Protein AF-A0AAD6WZ21-F1 (afdb_monomer_lite)

InterPro domains:
  IPR032675 Leucine-rich repeat domain superfamily [G3DSA:3.80.10.10] (11-129)

pLDDT: mean 79.7, std 16.79, range [29.59, 96.0]

Foldseek 3Di:
DADADFDADPVRHGFDDPDFQDLVNLLVVCVVCQQHQYYHGEHDLLCLVNLVRQLSNQNHAEYEYEYEDEDADDPPDDVCNVVPPVSSQVSCQNRVVSRVNYFKYKYKYFYAHDPPPDDPPPCPDDDDDDDRPDGGQKIKMWMWTWDDDPVDTHIDGDDIDIDHND

Organism: NCBI:txid1745969

Radius of gyration: 16.87 Å; chains: 1; bounding box: 38×32×52 Å

Structure (mmCIF, N/CA/C/O backbone):
data_AF-A0AAD6WZ21-F1
#
_entry.id   AF-A0AAD6WZ21-F1
#
loop_
_atom_site.group_PDB
_atom_site.id
_atom_site.type_symbol
_atom_site.label_atom_id
_atom_site.label_alt_id
_atom_site.label_comp_id
_atom_site.label_asym_id
_atom_site.label_entity_id
_atom_site.label_seq_id
_atom_site.pdbx_PDB_ins_code
_atom_site.Cartn_x
_atom_site.Cartn_y
_atom_site.Cartn_z
_atom_site.occupancy
_atom_site.B_iso_or_equiv
_atom_site.auth_seq_id
_atom_site.auth_comp_id
_atom_site.auth_asym_id
_atom_site.auth_atom_id
_atom_site.pdbx_PDB_model_num
ATOM 1 N N . THR A 1 1 ? -6.355 -13.405 8.530 1.00 82.19 1 THR A N 1
ATOM 2 C CA . THR A 1 1 ? -5.946 -14.097 7.284 1.00 82.19 1 THR A CA 1
ATOM 3 C C . THR A 1 1 ? -4.958 -13.247 6.512 1.00 82.19 1 THR A C 1
ATOM 5 O O . THR A 1 1 ? -5.092 -12.027 6.549 1.00 82.19 1 THR A O 1
ATOM 8 N N . LYS A 1 2 ? -3.960 -13.857 5.862 1.00 88.19 2 LYS A N 1
ATOM 9 C CA . LYS A 1 2 ? -3.006 -13.152 4.991 1.00 88.19 2 LYS A CA 1
ATOM 10 C C . LYS A 1 2 ? -3.350 -13.446 3.535 1.00 88.19 2 LYS A C 1
ATOM 12 O O . LYS A 1 2 ? -3.580 -14.607 3.211 1.00 88.19 2 LYS A O 1
ATOM 17 N N . LEU A 1 3 ? -3.394 -12.418 2.697 1.00 86.56 3 LEU A N 1
ATOM 18 C CA . LEU A 1 3 ? -3.578 -12.571 1.259 1.00 86.56 3 LEU A CA 1
ATOM 19 C C . LEU A 1 3 ? -2.525 -11.758 0.520 1.00 86.56 3 LEU A C 1
ATOM 21 O O . LEU A 1 3 ? -2.278 -10.597 0.847 1.00 86.56 3 LEU A O 1
ATOM 25 N N . THR A 1 4 ? -1.955 -12.386 -0.497 1.00 81.94 4 THR A N 1
ATOM 26 C CA . THR A 1 4 ? -0.951 -11.792 -1.365 1.00 81.94 4 THR A CA 1
ATOM 27 C C . THR A 1 4 ? -1.387 -12.014 -2.799 1.00 81.94 4 THR A C 1
ATOM 29 O O . THR A 1 4 ? -1.604 -13.148 -3.217 1.00 81.94 4 THR A O 1
ATOM 32 N N . VAL A 1 5 ? -1.559 -10.917 -3.526 1.00 77.06 5 VAL A N 1
ATOM 33 C CA . VAL A 1 5 ? -1.920 -10.896 -4.939 1.00 77.06 5 VAL A CA 1
ATOM 34 C C . VAL A 1 5 ? -0.783 -10.212 -5.677 1.00 77.06 5 VAL A C 1
ATOM 36 O O . VAL A 1 5 ? -0.627 -8.995 -5.605 1.00 77.06 5 VAL A O 1
ATOM 39 N N . ARG A 1 6 ? 0.025 -11.019 -6.361 1.00 71.12 6 ARG A N 1
ATOM 40 C CA . ARG A 1 6 ? 1.165 -10.587 -7.172 1.00 71.12 6 ARG A CA 1
ATOM 41 C C . ARG A 1 6 ? 1.076 -11.281 -8.528 1.00 71.12 6 ARG A C 1
ATOM 43 O O . ARG A 1 6 ? 0.627 -12.427 -8.577 1.00 71.12 6 ARG A O 1
ATOM 50 N N . ALA A 1 7 ? 1.510 -10.621 -9.601 1.00 64.50 7 ALA A N 1
ATOM 51 C CA . ALA A 1 7 ? 1.926 -11.382 -10.773 1.00 64.50 7 ALA A CA 1
ATOM 52 C C . ALA A 1 7 ? 3.258 -12.037 -10.456 1.00 64.50 7 ALA A C 1
ATOM 54 O O . ALA A 1 7 ? 4.161 -11.388 -9.923 1.00 64.50 7 ALA A O 1
ATOM 55 N N . VAL A 1 8 ? 3.365 -13.306 -10.809 1.00 63.88 8 VAL A N 1
ATOM 56 C CA . VAL A 1 8 ? 4.632 -14.016 -10.820 1.00 63.88 8 VAL A CA 1
ATOM 57 C C . VAL A 1 8 ? 4.828 -14.636 -12.193 1.00 63.88 8 VAL A C 1
ATOM 59 O O . VAL A 1 8 ? 3.844 -15.016 -12.834 1.00 63.88 8 VAL A O 1
ATOM 62 N N . ASP A 1 9 ? 6.073 -14.701 -12.652 1.00 65.88 9 ASP A N 1
ATOM 63 C CA . ASP A 1 9 ? 6.424 -15.491 -13.829 1.00 65.88 9 ASP A CA 1
ATOM 64 C C . ASP A 1 9 ? 6.316 -16.999 -13.530 1.00 65.88 9 ASP A C 1
ATOM 66 O O . ASP A 1 9 ? 5.965 -17.441 -12.429 1.00 65.88 9 ASP A O 1
ATOM 70 N N . ALA A 1 10 ? 6.672 -17.815 -14.521 1.00 59.09 10 ALA A N 1
ATOM 71 C CA . ALA A 1 10 ? 6.747 -19.265 -14.377 1.00 59.09 10 ALA A CA 1
ATOM 72 C C . ALA A 1 10 ? 7.778 -19.736 -13.327 1.00 59.09 10 ALA A C 1
ATOM 74 O O . ALA A 1 10 ? 7.718 -20.888 -12.898 1.00 59.09 10 ALA A O 1
ATOM 75 N N . THR A 1 11 ? 8.713 -18.874 -12.908 1.00 66.94 11 THR A N 1
ATOM 76 C CA . THR A 1 11 ? 9.750 -19.176 -11.909 1.00 66.94 11 THR A CA 1
ATOM 77 C C . THR A 1 11 ? 9.366 -18.738 -10.491 1.00 66.94 11 THR A C 1
ATOM 79 O O . THR A 1 11 ? 10.068 -19.061 -9.531 1.00 66.94 11 THR A O 1
ATOM 82 N N . GLY A 1 12 ? 8.226 -18.059 -10.330 1.00 64.38 12 GLY A N 1
ATOM 83 C CA . GLY A 1 12 ? 7.762 -17.520 -9.055 1.00 64.38 12 GLY A CA 1
ATOM 84 C C . GLY A 1 12 ? 8.361 -16.155 -8.703 1.00 64.38 12 GLY A C 1
ATOM 85 O O . GLY A 1 12 ? 8.121 -15.663 -7.596 1.00 64.38 12 GLY A O 1
ATOM 86 N N . GLN A 1 13 ? 9.122 -15.530 -9.606 1.00 64.69 13 GLN A N 1
ATOM 87 C CA . GLN A 1 13 ? 9.609 -14.167 -9.422 1.00 64.69 13 GLN A CA 1
ATOM 88 C C . GLN A 1 13 ? 8.492 -13.161 -9.670 1.00 64.69 13 GLN A C 1
ATOM 90 O O . GLN A 1 13 ? 7.667 -13.329 -10.562 1.00 64.69 13 GLN A O 1
ATOM 95 N N . VAL A 1 14 ? 8.462 -12.100 -8.861 1.00 64.88 14 VAL A N 1
ATOM 96 C CA . VAL A 1 14 ? 7.486 -11.017 -9.020 1.00 64.88 14 VAL A CA 1
ATOM 97 C C . VAL A 1 14 ? 7.774 -10.287 -10.326 1.00 64.88 14 VAL A C 1
ATOM 99 O O . VAL A 1 14 ? 8.857 -9.730 -10.488 1.00 64.88 14 VAL A O 1
ATOM 102 N N . VAL A 1 15 ? 6.793 -10.262 -11.227 1.00 63.94 15 VAL A N 1
ATOM 103 C CA . VAL A 1 15 ? 6.907 -9.576 -12.521 1.00 63.94 15 VAL A CA 1
ATOM 104 C C . VAL A 1 15 ? 6.115 -8.279 -12.559 1.00 63.94 15 VAL A C 1
ATOM 106 O O . VAL A 1 15 ? 5.198 -8.044 -11.766 1.00 63.94 15 VAL A O 1
ATOM 109 N N . LYS A 1 16 ? 6.479 -7.427 -13.517 1.00 63.19 16 LYS A N 1
ATOM 110 C CA . LYS A 1 16 ? 5.842 -6.137 -13.782 1.00 63.19 16 LYS A CA 1
ATOM 111 C C . LYS A 1 16 ? 4.357 -6.354 -14.095 1.00 63.19 16 LYS A C 1
ATOM 113 O O . LYS A 1 16 ? 4.010 -6.927 -15.122 1.00 63.19 16 LYS A O 1
ATOM 118 N N . MET A 1 17 ? 3.459 -5.857 -13.243 1.00 62.91 17 MET A N 1
ATOM 119 C CA . MET A 1 17 ? 2.046 -5.705 -13.604 1.00 62.91 17 MET A CA 1
ATOM 120 C C . MET A 1 17 ? 1.823 -4.292 -14.134 1.00 62.91 17 MET A C 1
ATOM 122 O O . MET A 1 17 ? 1.826 -3.332 -13.371 1.00 62.91 17 MET A O 1
ATOM 126 N N . THR A 1 18 ? 1.588 -4.160 -15.439 1.00 54.88 18 THR A N 1
ATOM 127 C CA . THR A 1 18 ? 1.116 -2.897 -16.036 1.00 54.88 18 THR A CA 1
ATOM 128 C C . THR A 1 18 ? -0.333 -2.592 -15.667 1.00 54.88 18 THR A C 1
ATOM 130 O O . THR A 1 18 ? -0.739 -1.433 -15.680 1.00 54.88 18 THR A O 1
ATOM 133 N N . ASN A 1 19 ? -1.109 -3.620 -15.311 1.00 57.59 19 ASN A N 1
ATOM 134 C CA . ASN A 1 19 ? -2.512 -3.488 -14.953 1.00 57.59 19 ASN A CA 1
ATOM 135 C C . ASN A 1 19 ? -2.687 -3.518 -13.435 1.00 57.59 19 ASN A C 1
ATOM 137 O O . ASN A 1 19 ? -2.584 -4.566 -12.798 1.00 57.59 19 ASN A O 1
ATOM 141 N N . GLU A 1 20 ? -3.005 -2.359 -12.870 1.00 69.38 20 GLU A N 1
ATOM 142 C CA . GLU A 1 20 ? -3.445 -2.244 -11.485 1.00 69.38 20 GLU A CA 1
ATOM 143 C C . GLU A 1 20 ? -4.708 -3.077 -11.229 1.00 69.38 20 GLU A C 1
ATOM 145 O O . GLU A 1 20 ? -5.570 -3.244 -12.103 1.00 69.38 20 GLU A O 1
ATOM 150 N N . LEU A 1 21 ? -4.881 -3.547 -9.991 1.00 78.25 21 LEU A N 1
ATOM 151 C CA . LEU A 1 21 ? -6.133 -4.179 -9.606 1.00 78.25 21 LEU A CA 1
ATOM 152 C C . LEU A 1 21 ? -7.271 -3.149 -9.693 1.00 78.25 21 LEU A C 1
ATOM 154 O O . LEU A 1 21 ? -7.347 -2.217 -8.894 1.00 78.25 21 LEU A O 1
ATOM 158 N N . SER A 1 22 ? -8.200 -3.343 -10.635 1.00 83.00 22 SER A N 1
ATOM 159 C CA . SER A 1 22 ? -9.346 -2.437 -10.772 1.00 83.00 22 SER A CA 1
ATOM 160 C C . SER A 1 22 ? -10.135 -2.313 -9.460 1.00 83.00 22 SER A C 1
ATOM 162 O O . SER A 1 22 ? -10.244 -3.267 -8.680 1.00 83.00 22 SER A O 1
ATOM 164 N N . SER A 1 23 ? -10.780 -1.161 -9.245 1.00 84.69 23 SER A N 1
ATOM 165 C CA . SER A 1 23 ? -11.617 -0.929 -8.054 1.00 84.69 23 SER A CA 1
ATOM 166 C C . SER A 1 23 ? -12.693 -2.008 -7.862 1.00 84.69 23 SER A C 1
ATOM 168 O O . SER A 1 23 ? -12.985 -2.401 -6.730 1.00 84.69 23 SER A O 1
ATOM 170 N N . SER A 1 24 ? -13.250 -2.529 -8.962 1.00 86.94 24 SER A N 1
ATOM 171 C CA . SER A 1 24 ? -14.252 -3.603 -8.936 1.00 86.94 24 SER A CA 1
ATOM 172 C C . SER A 1 24 ? -13.664 -4.951 -8.498 1.00 86.94 24 SER A C 1
ATOM 174 O O . SER A 1 24 ? -14.278 -5.676 -7.712 1.00 86.94 24 SER A O 1
ATOM 176 N N . SER A 1 25 ? -12.455 -5.283 -8.956 1.00 87.69 25 SER A N 1
ATOM 177 C CA . SER A 1 25 ? -11.742 -6.500 -8.559 1.00 87.69 25 SER A CA 1
ATOM 178 C C . SER A 1 25 ? -11.325 -6.437 -7.092 1.00 87.69 25 SER A C 1
ATOM 180 O O . SER A 1 25 ? -11.538 -7.407 -6.365 1.00 87.69 25 SER A O 1
ATOM 182 N N . LEU A 1 26 ? -10.850 -5.280 -6.619 1.00 89.00 26 LEU A N 1
ATOM 183 C CA . LEU A 1 26 ? -10.553 -5.079 -5.200 1.00 89.00 26 LEU A CA 1
ATOM 184 C C . LEU A 1 26 ? -11.805 -5.227 -4.330 1.00 89.00 26 LEU A C 1
ATOM 186 O O . LEU A 1 26 ? -11.762 -5.901 -3.306 1.00 89.00 26 LEU A O 1
ATOM 190 N N . ALA A 1 27 ? -12.934 -4.637 -4.732 1.00 90.62 27 ALA A N 1
ATOM 191 C CA . ALA A 1 27 ? -14.180 -4.740 -3.975 1.00 90.62 27 ALA A CA 1
ATOM 192 C C . ALA A 1 27 ? -14.667 -6.194 -3.844 1.00 90.62 27 ALA A C 1
ATOM 194 O O . ALA A 1 27 ? -15.130 -6.595 -2.771 1.00 90.62 27 ALA A O 1
ATOM 195 N N . ARG A 1 28 ? -14.536 -6.995 -4.911 1.00 91.69 28 ARG A N 1
ATOM 196 C CA . ARG A 1 28 ? -14.843 -8.434 -4.885 1.00 91.69 28 ARG A CA 1
ATOM 197 C C . ARG A 1 28 ? -13.910 -9.191 -3.945 1.00 91.69 28 ARG A C 1
ATOM 199 O O . ARG A 1 28 ? -14.398 -9.924 -3.093 1.00 91.69 28 ARG A O 1
ATOM 206 N N . LEU A 1 29 ? -12.602 -8.953 -4.038 1.00 90.25 29 LEU A N 1
ATOM 207 C CA . LEU A 1 29 ? -11.597 -9.569 -3.167 1.00 90.25 29 LEU A CA 1
ATOM 208 C C . LEU A 1 29 ? -11.862 -9.257 -1.690 1.00 90.25 29 LEU A C 1
ATOM 210 O O . LEU A 1 29 ? -11.939 -10.163 -0.867 1.00 90.25 29 LEU A O 1
ATOM 214 N N . VAL A 1 30 ? -12.085 -7.986 -1.363 1.00 91.31 30 VAL A N 1
ATOM 215 C CA . VAL A 1 30 ? -12.420 -7.547 -0.002 1.00 91.31 30 VAL A CA 1
ATOM 216 C C . VAL A 1 30 ? -13.694 -8.221 0.512 1.00 91.31 30 VAL A C 1
ATOM 218 O O . VAL A 1 30 ? -13.774 -8.580 1.682 1.00 91.31 30 VAL A O 1
ATOM 221 N N . SER A 1 31 ? -14.691 -8.414 -0.356 1.00 91.50 31 SER A N 1
ATOM 222 C CA . SER A 1 31 ? -15.941 -9.086 0.021 1.00 91.50 31 SER A CA 1
ATOM 223 C C . SER A 1 31 ? -15.750 -10.585 0.251 1.00 91.50 31 SER A C 1
ATOM 225 O O . SER A 1 31 ? -16.398 -11.144 1.128 1.00 91.50 31 SER A O 1
ATOM 227 N N . ALA A 1 32 ? -14.861 -11.225 -0.512 1.00 93.00 32 ALA A N 1
ATOM 228 C CA . ALA A 1 32 ? -14.530 -12.638 -0.354 1.00 93.00 32 ALA A CA 1
ATOM 229 C C . ALA A 1 32 ? -13.697 -12.908 0.911 1.00 93.00 32 ALA A C 1
ATOM 231 O O . ALA A 1 32 ? -13.809 -13.977 1.506 1.00 93.00 32 ALA A O 1
ATOM 232 N N . PHE A 1 33 ? -12.892 -11.935 1.349 1.00 92.25 33 PHE A N 1
ATOM 233 C CA . PHE A 1 33 ? -12.003 -12.070 2.503 1.00 92.25 33 PHE A CA 1
ATOM 234 C C . PHE A 1 33 ? -12.185 -10.914 3.509 1.00 92.25 33 PHE A C 1
ATOM 236 O O . PHE A 1 33 ? -11.290 -10.085 3.674 1.00 92.25 33 PHE A O 1
ATOM 243 N N . PRO A 1 34 ? -13.315 -10.849 4.239 1.00 89.62 34 PRO A N 1
ATOM 244 C CA . PRO A 1 34 ? -13.605 -9.731 5.145 1.00 89.62 34 PRO A CA 1
ATOM 245 C C . PRO A 1 34 ? -12.658 -9.657 6.358 1.00 89.62 34 PRO A C 1
ATOM 247 O O . PRO A 1 34 ? -12.403 -8.579 6.887 1.00 89.62 34 PRO A O 1
ATOM 250 N N . ASN A 1 35 ? -12.080 -10.792 6.769 1.00 93.06 35 ASN A N 1
ATOM 251 C CA . ASN A 1 35 ? -11.219 -10.910 7.955 1.00 93.06 35 ASN A CA 1
ATOM 252 C C . ASN A 1 35 ? -9.714 -10.876 7.614 1.00 93.06 35 ASN A C 1
ATOM 254 O O . ASN A 1 35 ? -8.886 -11.517 8.282 1.00 93.06 35 ASN A O 1
ATOM 258 N N . LEU A 1 36 ? -9.335 -10.191 6.530 1.00 94.69 36 LEU A N 1
ATOM 259 C CA . LEU A 1 36 ? -7.921 -10.001 6.214 1.00 94.69 36 LEU A CA 1
ATOM 260 C C . LEU A 1 36 ? -7.257 -9.144 7.282 1.00 94.69 36 LEU A C 1
ATOM 262 O O . LEU A 1 36 ? -7.717 -8.059 7.619 1.00 94.69 36 LEU A O 1
ATOM 266 N N . THR A 1 37 ? -6.138 -9.655 7.777 1.00 95.19 37 THR A N 1
ATOM 267 C CA . THR A 1 37 ? -5.238 -8.924 8.666 1.00 95.19 37 THR A CA 1
ATOM 268 C C . THR A 1 37 ? -4.034 -8.397 7.901 1.00 95.19 37 THR A C 1
ATOM 270 O O . THR A 1 37 ? -3.416 -7.429 8.330 1.00 95.19 37 THR A O 1
ATOM 273 N N . HIS A 1 38 ? -3.697 -9.021 6.769 1.00 95.81 38 HIS A N 1
ATOM 274 C CA . HIS A 1 38 ? -2.595 -8.615 5.905 1.00 95.81 38 HIS A CA 1
ATOM 275 C C . HIS A 1 38 ? -3.067 -8.664 4.454 1.00 95.81 38 HIS A C 1
ATOM 277 O O . HIS A 1 38 ? -3.621 -9.685 4.030 1.00 95.81 38 HIS A O 1
ATOM 283 N N . LEU A 1 39 ? -2.836 -7.583 3.719 1.00 93.38 39 LEU A N 1
ATOM 284 C CA . LEU A 1 39 ? -3.125 -7.480 2.295 1.00 93.38 39 LEU A CA 1
ATOM 285 C C . LEU A 1 39 ? -1.875 -6.996 1.572 1.00 93.38 39 LEU A C 1
ATOM 287 O O . LEU A 1 39 ? -1.347 -5.941 1.903 1.00 93.38 39 LEU A O 1
ATOM 291 N N . ASP A 1 40 ? -1.438 -7.755 0.580 1.00 90.56 40 ASP A N 1
ATOM 292 C CA . ASP A 1 40 ? -0.388 -7.365 -0.352 1.00 90.56 40 ASP A CA 1
ATOM 293 C C . ASP A 1 40 ? -0.954 -7.407 -1.769 1.00 90.56 40 ASP A C 1
ATOM 295 O O . ASP A 1 40 ? -1.472 -8.443 -2.192 1.00 90.56 40 ASP A O 1
ATOM 299 N N . VAL A 1 41 ? -0.953 -6.267 -2.455 1.00 87.88 41 VAL A N 1
ATOM 300 C CA . VAL A 1 41 ? -1.704 -6.078 -3.699 1.00 87.88 41 VAL A CA 1
ATOM 301 C C . VAL A 1 41 ? -1.066 -5.017 -4.591 1.00 87.88 41 VAL A C 1
ATOM 303 O O . VAL A 1 41 ? -0.485 -4.046 -4.107 1.00 87.88 41 VAL A O 1
ATOM 306 N N . CYS A 1 42 ? -1.229 -5.173 -5.905 1.00 85.50 42 CYS A N 1
ATOM 307 C CA . CYS A 1 42 ? -0.839 -4.159 -6.878 1.00 85.50 42 CYS A CA 1
ATOM 308 C C . CYS A 1 42 ? -1.942 -3.098 -7.070 1.00 85.50 42 CYS A C 1
ATOM 310 O O . CYS A 1 42 ? -3.053 -3.424 -7.498 1.00 85.50 42 CYS A O 1
ATOM 312 N N . LEU A 1 43 ? -1.651 -1.836 -6.737 1.00 83.69 43 LEU A N 1
ATOM 313 C CA . LEU A 1 43 ? -2.562 -0.684 -6.846 1.00 83.69 43 LEU A CA 1
ATOM 314 C C . LEU A 1 43 ? -1.776 0.567 -7.267 1.00 83.69 43 LEU A C 1
ATOM 316 O O . LEU A 1 43 ? -0.595 0.674 -6.946 1.00 83.69 43 LEU A O 1
ATOM 320 N N . SER A 1 44 ? -2.438 1.559 -7.883 1.00 79.31 44 SER A N 1
ATOM 321 C CA . SER A 1 44 ? -1.823 2.879 -8.127 1.00 79.31 44 SER A CA 1
ATOM 322 C C . SER A 1 44 ? -1.261 3.497 -6.846 1.00 79.31 44 SER A C 1
ATOM 324 O O . SER A 1 44 ? -1.864 3.335 -5.774 1.00 79.31 44 SER A O 1
ATOM 326 N N . ARG A 1 45 ? -0.307 4.429 -6.990 1.00 74.31 45 ARG A N 1
ATOM 327 C CA . ARG A 1 45 ? 0.069 5.386 -5.932 1.00 74.31 45 ARG A CA 1
ATOM 328 C C . ARG A 1 45 ? -1.112 6.095 -5.288 1.00 74.31 45 ARG A C 1
ATOM 330 O O . ARG A 1 45 ? -1.056 6.419 -4.108 1.00 74.31 45 ARG A O 1
ATOM 337 N N . ARG A 1 46 ? -2.199 6.334 -6.033 1.00 84.62 46 ARG A N 1
ATOM 338 C CA . ARG A 1 46 ? -3.425 6.980 -5.536 1.00 84.62 46 ARG A CA 1
ATOM 339 C C . ARG A 1 46 ? -4.283 6.000 -4.740 1.00 84.62 46 ARG A C 1
ATOM 341 O O . ARG A 1 46 ? -5.469 5.818 -5.018 1.00 84.62 46 ARG A O 1
ATOM 348 N N . ILE A 1 47 ? -3.690 5.356 -3.738 1.00 87.75 47 ILE A N 1
ATOM 349 C CA . ILE A 1 47 ? -4.362 4.327 -2.945 1.00 87.75 47 ILE A CA 1
ATOM 350 C C . ILE A 1 47 ? -5.617 4.856 -2.235 1.00 87.75 47 ILE A C 1
ATOM 352 O O . ILE A 1 47 ? -6.557 4.100 -1.976 1.00 87.75 47 ILE A O 1
ATOM 356 N N . SER A 1 48 ? -5.696 6.166 -1.982 1.00 88.19 48 SER A N 1
ATOM 357 C CA . SER A 1 48 ? -6.899 6.792 -1.429 1.00 88.19 48 SER A CA 1
ATOM 358 C C . SER A 1 48 ? -8.147 6.618 -2.310 1.00 88.19 48 SER A C 1
ATOM 360 O O . SER A 1 48 ? -9.256 6.579 -1.772 1.00 88.19 48 SER A O 1
ATOM 362 N N . ASN A 1 49 ? -8.000 6.393 -3.622 1.00 89.00 49 ASN A N 1
ATOM 363 C CA . ASN A 1 49 ? -9.115 6.058 -4.520 1.00 89.00 49 ASN A CA 1
ATOM 364 C C . ASN A 1 49 ? -9.807 4.744 -4.126 1.00 89.00 49 ASN A C 1
ATOM 366 O O . ASN A 1 49 ? -11.014 4.583 -4.306 1.00 89.00 49 ASN A O 1
ATOM 370 N N . TYR A 1 50 ? -9.058 3.822 -3.523 1.00 89.94 50 TYR A N 1
ATOM 371 C CA . TYR A 1 50 ? -9.536 2.511 -3.095 1.00 89.94 50 TYR A CA 1
ATOM 372 C C . TYR A 1 50 ? -10.075 2.510 -1.657 1.00 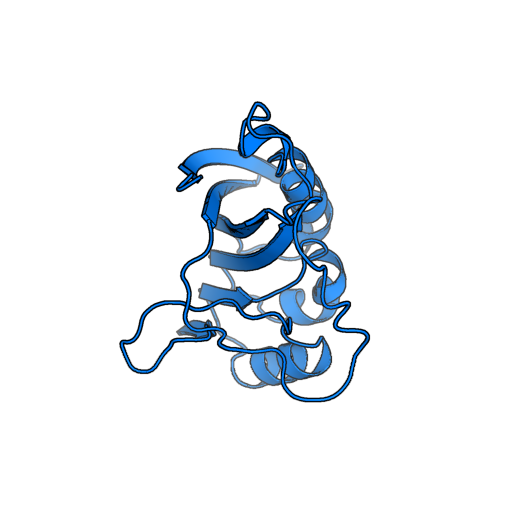89.94 50 TYR A C 1
ATOM 374 O O . TYR A 1 50 ? -10.487 1.461 -1.151 1.00 89.94 50 TYR A O 1
ATOM 382 N N . ARG A 1 51 ? -10.134 3.679 -0.998 1.00 91.56 51 ARG A N 1
ATOM 383 C CA . ARG A 1 51 ? -10.572 3.835 0.399 1.00 91.56 51 ARG A CA 1
ATOM 384 C C . ARG A 1 51 ? -11.891 3.123 0.678 1.00 91.56 51 ARG A C 1
ATOM 386 O O . ARG A 1 51 ? -11.965 2.378 1.644 1.00 91.56 51 ARG A O 1
ATOM 393 N N . LYS A 1 52 ? -12.910 3.288 -0.174 1.00 91.75 52 LYS A N 1
ATOM 394 C CA . LYS A 1 52 ? -14.240 2.673 0.027 1.00 91.75 52 LYS A CA 1
ATOM 395 C C . LYS A 1 52 ? -14.187 1.147 0.163 1.00 91.75 52 LYS A C 1
ATOM 397 O O . LYS A 1 52 ? -14.954 0.581 0.935 1.00 91.75 52 LYS A O 1
ATOM 402 N N . SER A 1 53 ? -13.290 0.491 -0.570 1.00 92.38 53 SER A N 1
ATOM 403 C CA . SER A 1 53 ? -13.090 -0.954 -0.465 1.00 92.38 53 SER A CA 1
ATOM 404 C C . SER A 1 53 ? -12.245 -1.287 0.761 1.00 92.38 53 SER A C 1
ATOM 406 O O . SER A 1 53 ? -12.648 -2.115 1.569 1.00 92.38 53 SER A O 1
ATOM 408 N N . LEU A 1 54 ? -11.113 -0.604 0.948 1.00 92.19 54 LEU A N 1
ATOM 409 C CA . LEU A 1 54 ? -10.160 -0.915 2.016 1.00 92.19 54 LEU A CA 1
ATOM 410 C C . LEU A 1 54 ? -10.755 -0.757 3.423 1.00 92.19 54 LEU A C 1
ATOM 412 O O . LEU A 1 54 ? -10.460 -1.575 4.286 1.00 92.19 54 LEU A O 1
ATOM 416 N N . ILE A 1 55 ? -11.640 0.220 3.657 1.00 93.44 55 ILE A N 1
ATOM 417 C CA . ILE A 1 55 ? -12.261 0.433 4.982 1.00 93.44 55 ILE A CA 1
ATOM 418 C C . ILE A 1 55 ? -13.146 -0.724 5.447 1.00 93.44 55 ILE A C 1
ATOM 420 O O . ILE A 1 55 ? -13.446 -0.831 6.631 1.00 93.44 55 ILE A O 1
ATOM 424 N N . ARG A 1 56 ? -13.571 -1.594 4.525 1.00 93.75 56 ARG A N 1
ATOM 425 C CA . ARG A 1 56 ? -14.353 -2.786 4.865 1.00 93.75 56 ARG A CA 1
ATOM 426 C C . ARG A 1 56 ? -13.486 -3.877 5.493 1.00 93.75 56 ARG A C 1
ATOM 428 O O . ARG A 1 56 ? -14.030 -4.776 6.122 1.00 93.75 56 ARG A O 1
ATOM 435 N N . LEU A 1 57 ? -12.161 -3.798 5.346 1.00 93.56 57 LEU A N 1
ATOM 436 C CA . LEU A 1 57 ? -11.209 -4.690 6.005 1.00 93.56 57 LEU A CA 1
ATOM 437 C C . LEU A 1 57 ? -10.938 -4.191 7.429 1.00 93.56 57 LEU A C 1
ATOM 439 O O . LEU A 1 57 ? -9.878 -3.648 7.739 1.00 93.56 57 LEU A O 1
ATOM 443 N N . THR A 1 58 ? -11.920 -4.367 8.307 1.00 93.31 58 THR A N 1
ATOM 444 C CA . THR A 1 58 ? -11.904 -3.857 9.689 1.00 93.31 58 THR A CA 1
ATOM 445 C C . THR A 1 58 ? -10.784 -4.438 10.549 1.00 93.31 58 THR A C 1
ATOM 447 O O . THR A 1 58 ? -10.422 -3.840 11.558 1.00 93.31 58 THR A O 1
ATOM 450 N N . HIS A 1 59 ? -10.218 -5.577 10.149 1.00 94.81 59 HIS A N 1
ATOM 451 C CA . HIS A 1 59 ? -9.133 -6.265 10.847 1.00 94.81 59 HIS A CA 1
ATOM 452 C C . HIS A 1 59 ? -7.756 -6.048 10.207 1.00 94.81 59 HIS A C 1
ATOM 454 O O . HIS A 1 59 ? -6.785 -6.663 10.648 1.00 94.81 59 HIS A O 1
ATOM 460 N N . LEU A 1 60 ? -7.650 -5.204 9.174 1.00 95.81 60 LEU A N 1
ATOM 461 C CA . LEU A 1 60 ? -6.408 -5.016 8.432 1.00 95.81 60 LEU A CA 1
ATOM 462 C C . LEU A 1 60 ? -5.345 -4.332 9.297 1.00 95.81 60 LEU A C 1
ATOM 464 O O . LEU A 1 60 ? -5.496 -3.177 9.685 1.00 95.81 60 LEU A O 1
ATOM 468 N N . GLN A 1 61 ? -4.253 -5.045 9.553 1.00 95.81 61 GLN A N 1
ATOM 469 C CA . GLN A 1 61 ? -3.112 -4.593 10.350 1.00 95.81 61 GLN A CA 1
ATOM 470 C C . GLN A 1 61 ? -1.913 -4.219 9.480 1.00 95.81 61 GLN A C 1
ATOM 472 O O . GLN A 1 61 ? -1.167 -3.296 9.810 1.00 95.81 61 GLN A O 1
ATOM 477 N N . SER A 1 62 ? -1.738 -4.912 8.357 1.00 96.00 62 SER A N 1
ATOM 478 C CA . SER A 1 62 ? -0.624 -4.702 7.438 1.00 96.00 62 SER A CA 1
ATOM 479 C C . SER A 1 62 ? -1.114 -4.564 6.003 1.00 96.00 62 SER A C 1
ATOM 481 O O . SER A 1 62 ? -1.920 -5.373 5.536 1.00 96.00 62 SER A O 1
ATOM 483 N N . LEU A 1 63 ? -0.626 -3.537 5.312 1.00 94.44 63 LEU A N 1
ATOM 484 C CA . LEU A 1 63 ? -0.931 -3.271 3.912 1.00 94.44 63 LEU A CA 1
ATOM 485 C C . LEU A 1 63 ? 0.373 -3.104 3.134 1.00 94.44 63 LEU A C 1
ATOM 487 O O . LEU A 1 63 ? 1.140 -2.190 3.419 1.00 94.44 63 LEU A O 1
ATOM 491 N N . ARG A 1 64 ? 0.613 -3.958 2.144 1.00 92.25 64 ARG A N 1
ATOM 492 C CA . ARG A 1 64 ? 1.678 -3.784 1.159 1.00 92.25 64 ARG A CA 1
ATOM 493 C C . ARG A 1 64 ? 1.060 -3.435 -0.188 1.00 92.25 64 ARG A C 1
ATOM 495 O O . ARG A 1 64 ? 0.079 -4.042 -0.615 1.00 92.25 64 ARG A O 1
ATOM 502 N N . VAL A 1 65 ? 1.626 -2.421 -0.820 1.00 90.12 65 VAL A N 1
ATOM 503 C CA . VAL A 1 65 ? 1.150 -1.847 -2.072 1.00 90.12 65 VAL A CA 1
ATOM 504 C C . VAL A 1 65 ? 2.287 -1.920 -3.062 1.00 90.12 65 VAL A C 1
ATOM 506 O O . VAL A 1 65 ? 3.362 -1.388 -2.799 1.00 90.12 65 VAL A O 1
ATOM 509 N N . GLN A 1 66 ? 2.049 -2.587 -4.181 1.00 86.69 66 GLN A N 1
ATOM 510 C CA . GLN A 1 66 ? 3.018 -2.685 -5.263 1.00 86.69 66 GLN A CA 1
ATOM 511 C C . GLN A 1 66 ? 2.557 -1.811 -6.420 1.00 86.69 66 GLN A C 1
ATOM 513 O O . GLN A 1 66 ? 1.404 -1.899 -6.841 1.00 86.69 66 GLN A O 1
ATOM 518 N N . GLU A 1 67 ? 3.441 -0.974 -6.935 1.00 85.31 67 GLU A N 1
ATOM 519 C CA . GLU A 1 67 ? 3.154 -0.100 -8.066 1.00 85.31 67 GLU A CA 1
ATOM 520 C C . GLU A 1 67 ? 4.264 -0.242 -9.099 1.00 85.31 67 GLU A C 1
ATOM 522 O O . GLU A 1 67 ? 5.438 -0.272 -8.742 1.00 85.31 67 GLU A O 1
ATOM 527 N N . TYR A 1 68 ? 3.895 -0.296 -10.377 1.00 83.06 68 TYR A N 1
ATOM 528 C CA . TYR A 1 68 ? 4.844 -0.214 -11.479 1.00 83.06 68 TYR A CA 1
ATOM 529 C C . TYR A 1 68 ? 4.762 1.159 -12.152 1.00 83.06 68 TYR A C 1
ATOM 531 O O . TYR A 1 68 ? 3.671 1.660 -12.433 1.00 83.06 68 TYR A O 1
ATOM 539 N N . ARG A 1 69 ? 5.915 1.775 -12.423 1.00 81.94 69 ARG A N 1
ATOM 540 C CA . ARG A 1 69 ? 6.015 3.096 -13.048 1.00 81.94 69 ARG A CA 1
ATOM 541 C C . ARG A 1 69 ? 7.095 3.115 -14.122 1.00 81.94 69 ARG A C 1
ATOM 543 O O . ARG A 1 69 ? 8.238 2.752 -13.883 1.00 81.94 69 ARG A O 1
ATOM 550 N N . LYS A 1 70 ? 6.741 3.659 -15.282 1.00 81.12 70 LYS A N 1
ATOM 551 C CA . LYS A 1 70 ? 7.713 4.113 -16.279 1.00 81.12 70 LYS A CA 1
ATOM 552 C C . LYS A 1 70 ? 8.061 5.572 -16.011 1.00 81.12 70 LYS A C 1
ATOM 554 O O . LYS A 1 70 ? 7.168 6.372 -15.719 1.00 81.12 70 LYS A O 1
ATOM 559 N N . THR A 1 71 ? 9.337 5.921 -16.088 1.00 76.44 71 THR A N 1
ATOM 560 C CA . THR A 1 71 ? 9.816 7.286 -15.847 1.00 76.44 71 THR A CA 1
ATOM 561 C C . THR A 1 71 ? 10.947 7.629 -16.801 1.00 76.44 71 THR A C 1
ATOM 563 O O . THR A 1 71 ? 11.808 6.803 -17.048 1.00 76.44 71 THR A O 1
ATOM 566 N N . SER A 1 72 ? 10.974 8.852 -17.320 1.00 72.12 72 SER A N 1
ATOM 567 C CA . SER A 1 72 ? 12.131 9.401 -18.029 1.00 72.12 72 SER A CA 1
ATOM 568 C C . SER A 1 72 ? 12.997 10.124 -17.000 1.00 72.12 72 SER A C 1
ATOM 570 O O . SER A 1 72 ? 12.758 11.290 -16.670 1.00 72.12 72 SER A O 1
ATOM 572 N N . ALA A 1 73 ? 13.943 9.416 -16.390 1.00 64.75 73 ALA A N 1
ATOM 573 C CA . ALA A 1 73 ? 14.838 10.007 -15.408 1.00 64.75 73 ALA A CA 1
ATOM 574 C C . ALA A 1 73 ? 16.277 9.963 -15.912 1.00 64.75 73 ALA A C 1
ATOM 576 O O . ALA A 1 73 ? 16.819 8.901 -16.197 1.00 64.75 73 ALA A O 1
ATOM 577 N N . GLY A 1 74 ? 16.927 11.128 -15.964 1.00 63.78 74 GLY A N 1
ATOM 578 C CA . GLY A 1 74 ? 18.355 11.187 -16.262 1.00 63.78 74 GLY A CA 1
ATOM 579 C C . GLY A 1 74 ? 19.160 10.321 -15.285 1.00 63.78 74 GLY A C 1
ATOM 580 O O . GLY A 1 74 ? 18.828 10.258 -14.097 1.00 63.78 74 GLY A O 1
ATOM 581 N N . ARG A 1 75 ? 20.236 9.687 -15.777 1.00 65.25 75 ARG A N 1
ATOM 582 C CA . ARG A 1 75 ? 21.123 8.781 -15.008 1.00 65.25 75 ARG A CA 1
ATOM 583 C C . ARG A 1 75 ? 21.575 9.326 -13.650 1.00 65.25 75 ARG A C 1
ATOM 585 O O . ARG A 1 75 ? 21.880 8.555 -12.755 1.00 65.25 75 ARG A O 1
ATOM 592 N N . TRP A 1 76 ? 21.616 10.646 -13.494 1.00 67.19 76 TRP A N 1
ATOM 593 C CA . TRP A 1 76 ? 22.143 11.314 -12.304 1.00 67.19 76 TRP A CA 1
ATOM 594 C C . TRP A 1 76 ? 21.110 11.571 -11.204 1.00 67.19 76 TRP A C 1
ATOM 596 O O . TRP A 1 76 ? 21.482 11.994 -10.111 1.00 67.19 76 TRP A O 1
ATOM 606 N N . ASN A 1 77 ? 19.824 11.322 -11.462 1.00 77.44 77 ASN A N 1
ATOM 607 C CA . ASN A 1 77 ? 18.803 11.486 -10.436 1.00 77.44 77 ASN A CA 1
ATOM 608 C C . ASN A 1 77 ? 18.776 10.250 -9.527 1.00 77.44 77 ASN A C 1
ATOM 610 O O . ASN A 1 77 ? 18.557 9.139 -10.027 1.00 77.44 77 ASN A O 1
ATOM 614 N N . PRO A 1 78 ? 18.947 10.418 -8.201 1.00 80.62 78 PRO A N 1
ATOM 615 C CA . PRO A 1 78 ? 18.813 9.303 -7.280 1.00 80.62 78 PRO A CA 1
ATOM 616 C C . PRO A 1 78 ? 17.381 8.768 -7.339 1.00 80.62 78 PRO A C 1
ATOM 618 O O . PRO A 1 78 ? 16.424 9.540 -7.431 1.00 80.62 78 PRO A O 1
ATOM 621 N N . VAL A 1 79 ? 17.220 7.448 -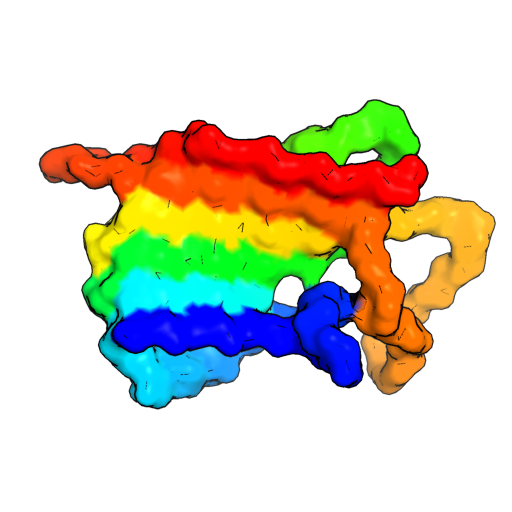7.242 1.00 81.19 79 VAL A N 1
ATOM 622 C CA . VAL A 1 79 ? 15.909 6.782 -7.355 1.00 81.19 79 VAL A CA 1
ATOM 623 C C . VAL A 1 79 ? 14.884 7.348 -6.359 1.00 81.19 79 VAL A C 1
ATOM 625 O O . VAL A 1 79 ? 13.709 7.515 -6.678 1.00 81.19 79 VAL A O 1
ATOM 628 N N . THR A 1 80 ? 15.338 7.764 -5.177 1.00 82.75 80 THR A N 1
ATOM 629 C CA . THR A 1 80 ? 14.504 8.407 -4.149 1.00 82.75 80 THR A CA 1
ATOM 630 C C . THR A 1 80 ? 14.033 9.819 -4.508 1.00 82.75 80 THR A C 1
ATOM 632 O O . THR A 1 80 ? 13.027 10.266 -3.963 1.00 82.75 80 THR A O 1
ATOM 635 N N . ALA A 1 81 ? 14.714 10.528 -5.414 1.00 85.12 81 ALA A N 1
ATOM 636 C CA . ALA A 1 81 ? 14.225 11.792 -5.968 1.00 85.12 81 ALA A CA 1
ATOM 637 C C . ALA A 1 81 ? 13.182 11.565 -7.071 1.00 85.12 81 ALA A C 1
ATOM 639 O O . ALA A 1 81 ? 12.291 12.392 -7.246 1.00 85.12 81 ALA A O 1
ATOM 640 N N . ILE A 1 82 ? 13.269 10.438 -7.784 1.00 85.56 82 ILE A N 1
ATOM 641 C CA . ILE A 1 82 ? 12.298 10.038 -8.810 1.00 85.56 82 ILE A CA 1
ATOM 642 C C . ILE A 1 82 ? 10.994 9.546 -8.158 1.00 85.56 82 ILE A C 1
ATOM 644 O O . ILE A 1 82 ? 9.898 9.862 -8.625 1.00 85.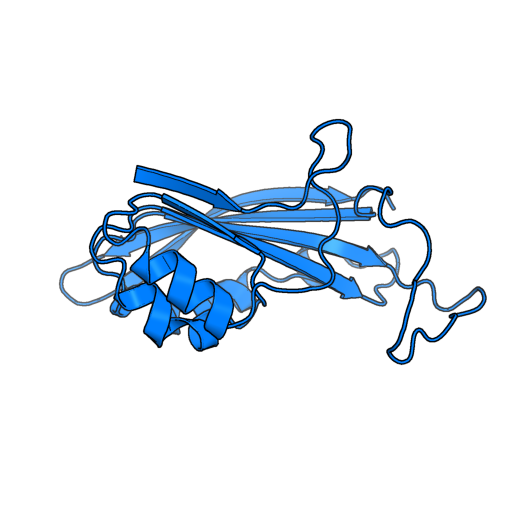56 82 ILE A O 1
ATOM 648 N N . PHE A 1 83 ? 11.103 8.811 -7.048 1.00 87.56 83 PHE A N 1
ATOM 649 C CA . PHE A 1 83 ? 9.971 8.240 -6.315 1.00 87.56 83 PHE A CA 1
ATOM 650 C C . PHE A 1 83 ? 9.927 8.713 -4.855 1.00 87.56 83 PHE A C 1
ATOM 652 O O . PHE A 1 83 ? 10.073 7.903 -3.949 1.00 87.56 83 PHE A O 1
ATOM 659 N N . PRO A 1 84 ? 9.709 10.005 -4.572 1.00 89.69 84 PRO A N 1
ATOM 660 C CA . PRO A 1 84 ? 9.863 10.541 -3.223 1.00 89.69 84 PRO A CA 1
ATOM 661 C C . PRO A 1 84 ? 8.866 9.952 -2.213 1.00 89.69 84 PRO A C 1
ATOM 663 O O . PRO A 1 84 ? 7.652 9.966 -2.422 1.00 89.69 84 PRO A O 1
ATOM 666 N N . ALA A 1 85 ? 9.369 9.556 -1.036 1.00 89.62 85 ALA A N 1
ATOM 667 C CA . ALA A 1 85 ? 8.571 9.033 0.087 1.00 89.62 85 ALA A CA 1
ATOM 668 C C . ALA A 1 85 ? 7.399 9.951 0.509 1.00 89.62 85 ALA A C 1
ATOM 670 O O . ALA A 1 85 ? 6.377 9.500 1.043 1.00 89.62 85 ALA A O 1
ATOM 671 N N . ALA A 1 86 ? 7.542 11.260 0.273 1.00 90.12 86 ALA A N 1
ATOM 672 C CA . ALA A 1 86 ? 6.529 12.264 0.574 1.00 90.12 86 ALA A CA 1
ATOM 673 C C . ALA A 1 86 ? 5.220 12.056 -0.215 1.00 90.12 86 ALA A C 1
ATOM 675 O O . ALA A 1 86 ? 4.148 12.328 0.332 1.00 90.12 86 ALA A O 1
ATOM 676 N N . GLU A 1 87 ? 5.280 11.533 -1.450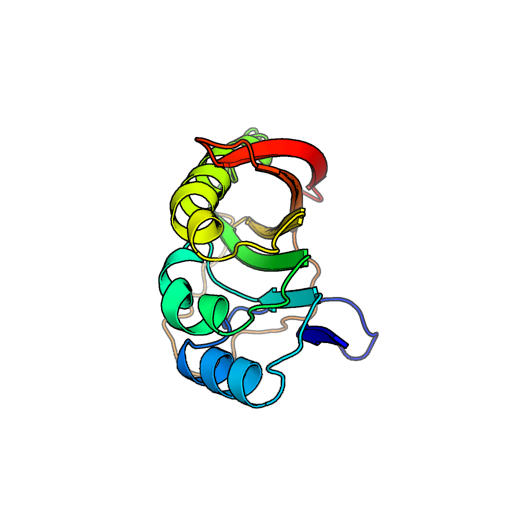 1.00 88.44 87 GLU A N 1
ATOM 677 C CA . GLU A 1 87 ? 4.082 11.210 -2.245 1.00 88.44 87 GLU A CA 1
ATOM 678 C C . GLU A 1 87 ? 3.211 10.176 -1.519 1.00 88.44 87 GLU A C 1
ATOM 680 O O . GLU A 1 87 ? 2.011 10.391 -1.330 1.00 88.44 87 GLU A O 1
ATOM 685 N N . TYR A 1 88 ? 3.827 9.104 -1.018 1.00 90.69 88 TYR A N 1
ATOM 686 C CA . TYR A 1 88 ? 3.126 8.027 -0.316 1.00 90.69 88 TYR A CA 1
ATOM 687 C C . TYR A 1 88 ? 2.601 8.470 1.049 1.00 90.69 88 TYR A C 1
ATOM 689 O O . TYR A 1 88 ? 1.485 8.125 1.437 1.00 90.69 88 TYR A O 1
ATOM 697 N N . THR A 1 89 ? 3.356 9.309 1.760 1.00 90.12 89 THR A N 1
ATOM 698 C CA . THR A 1 89 ? 2.934 9.833 3.068 1.00 90.12 89 THR A CA 1
ATOM 699 C C . THR A 1 89 ? 1.636 10.645 2.964 1.00 90.12 89 THR A C 1
ATOM 701 O O . THR A 1 89 ? 0.770 10.557 3.836 1.00 90.12 89 THR A O 1
ATOM 704 N N . ASN A 1 90 ? 1.450 11.410 1.884 1.00 91.00 90 ASN A N 1
ATOM 705 C CA . ASN A 1 90 ? 0.216 12.169 1.658 1.00 91.00 90 ASN A CA 1
ATOM 706 C C . ASN A 1 90 ? -1.000 11.264 1.438 1.00 91.00 90 ASN A C 1
ATOM 708 O O . ASN A 1 90 ? -2.079 11.529 1.971 1.00 91.00 90 ASN A O 1
ATOM 712 N N . GLU A 1 91 ? -0.827 10.175 0.697 1.00 91.50 91 GLU A N 1
ATOM 713 C CA . GLU A 1 91 ? -1.893 9.204 0.465 1.00 91.50 91 GLU A CA 1
ATOM 714 C C . GLU A 1 91 ? -2.228 8.415 1.738 1.00 91.50 91 GLU A C 1
ATOM 716 O O . GLU A 1 91 ? -3.404 8.215 2.059 1.00 91.50 91 GLU A O 1
ATOM 721 N N . LEU A 1 92 ? -1.215 8.078 2.541 1.00 91.81 92 LEU A N 1
ATOM 722 C CA . LEU A 1 92 ? -1.396 7.484 3.864 1.00 91.81 92 LEU A CA 1
ATOM 723 C C . LEU A 1 92 ? -2.219 8.374 4.798 1.00 91.81 92 LEU A C 1
ATOM 725 O O . LEU A 1 92 ? -3.149 7.878 5.438 1.00 91.81 92 LEU A O 1
ATOM 729 N N . ARG A 1 93 ? -1.948 9.687 4.840 1.00 91.56 93 ARG A N 1
ATOM 730 C CA . ARG A 1 93 ? -2.725 10.652 5.646 1.00 91.56 93 ARG A CA 1
ATOM 731 C C . ARG A 1 93 ? -4.212 10.647 5.294 1.00 91.56 93 ARG A C 1
ATOM 733 O O . ARG A 1 93 ? -5.047 10.804 6.180 1.00 91.56 93 ARG A O 1
ATOM 740 N N . ARG A 1 94 ? -4.559 10.428 4.022 1.00 90.06 94 ARG A N 1
ATOM 741 C CA . ARG A 1 94 ? -5.956 10.361 3.556 1.00 90.06 94 ARG A CA 1
ATOM 742 C C . ARG A 1 94 ? -6.636 9.036 3.903 1.00 90.06 94 ARG A C 1
ATOM 744 O O . ARG A 1 94 ? -7.849 9.010 4.114 1.00 90.06 94 ARG A O 1
ATOM 751 N N . LEU A 1 95 ? -5.878 7.941 3.928 1.00 89.62 95 LEU A N 1
ATOM 752 C CA . LEU A 1 95 ? -6.407 6.584 4.073 1.00 89.62 95 LEU A CA 1
ATOM 753 C C . LEU A 1 95 ? -6.440 6.101 5.531 1.00 89.62 95 LEU A C 1
ATOM 755 O O . LEU A 1 95 ? -7.462 5.592 5.996 1.00 89.62 95 LEU A O 1
ATOM 759 N N . ALA A 1 96 ? -5.337 6.257 6.262 1.00 87.62 96 ALA A N 1
ATOM 760 C CA . ALA A 1 96 ? -5.129 5.611 7.555 1.00 87.62 96 ALA A CA 1
ATOM 761 C C . ALA A 1 96 ? -6.113 6.003 8.670 1.00 87.62 96 ALA A C 1
ATOM 763 O O . ALA A 1 96 ? -6.353 5.137 9.515 1.00 87.62 96 ALA A O 1
ATOM 764 N N . PRO A 1 97 ? -6.711 7.218 8.708 1.00 89.44 97 PRO A N 1
ATOM 765 C CA . PRO A 1 97 ? -7.750 7.531 9.690 1.00 89.44 97 PRO A CA 1
ATOM 766 C C . PRO A 1 97 ? -8.967 6.605 9.596 1.00 89.44 97 PRO A C 1
ATOM 768 O O . PRO A 1 97 ? -9.680 6.421 10.572 1.00 89.44 97 PRO A O 1
ATOM 771 N N . SER A 1 98 ? -9.209 6.007 8.424 1.00 89.75 98 SER A N 1
ATOM 772 C CA . SER A 1 98 ? -10.334 5.084 8.215 1.00 89.75 98 SER A CA 1
ATOM 773 C C . SER A 1 98 ? -9.972 3.610 8.418 1.00 89.75 98 SER A C 1
ATOM 775 O O . SER A 1 98 ? -10.852 2.761 8.350 1.00 89.75 98 SER A O 1
ATOM 777 N N . LEU A 1 99 ? -8.694 3.296 8.653 1.00 90.75 99 LEU A N 1
ATOM 778 C CA . LEU A 1 99 ? -8.186 1.936 8.845 1.00 90.75 99 LEU A CA 1
ATOM 779 C C . LEU A 1 99 ? -7.637 1.791 10.265 1.00 90.75 99 LEU A C 1
ATOM 781 O O . LEU A 1 99 ? -6.428 1.745 10.474 1.00 90.75 99 LEU A O 1
ATOM 785 N N . SER A 1 100 ? -8.525 1.767 11.257 1.00 89.19 100 SER A N 1
ATOM 786 C CA . SER A 1 100 ? -8.168 1.879 12.681 1.00 89.19 100 SER A CA 1
ATOM 787 C C . SER A 1 100 ? -7.142 0.843 13.155 1.00 89.19 100 SER A C 1
ATOM 789 O O . SER A 1 100 ? -6.257 1.184 13.936 1.00 89.19 100 SER A O 1
ATOM 791 N N . GLN A 1 101 ? -7.203 -0.382 12.630 1.00 93.81 101 GLN A N 1
ATOM 792 C CA . GLN A 1 101 ? -6.312 -1.484 13.007 1.00 93.81 101 GLN A CA 1
ATOM 793 C C . GLN A 1 101 ? -4.957 -1.477 12.285 1.00 93.81 101 GLN A C 1
ATOM 795 O O . GLN A 1 101 ? -4.080 -2.261 12.638 1.00 93.81 101 GLN A O 1
ATOM 800 N N . LEU A 1 102 ? -4.763 -0.599 11.296 1.00 94.44 102 LEU A N 1
ATOM 801 C CA . LEU A 1 102 ? -3.548 -0.566 10.489 1.00 94.44 102 LEU A CA 1
ATOM 802 C C . LEU A 1 102 ? -2.354 -0.086 11.320 1.00 94.44 102 LEU A C 1
ATOM 804 O O . LEU A 1 102 ? -2.385 1.016 11.868 1.00 94.44 102 LEU A O 1
ATOM 808 N N . THR A 1 103 ? -1.301 -0.898 11.368 1.00 94.81 103 THR A N 1
ATOM 809 C CA . THR A 1 103 ? -0.060 -0.631 12.113 1.00 94.81 103 THR A CA 1
ATOM 810 C C . THR A 1 103 ? 1.147 -0.472 11.197 1.00 94.81 103 THR A C 1
ATOM 812 O O . THR A 1 103 ? 2.104 0.220 11.547 1.00 94.81 103 THR A O 1
ATOM 815 N N . THR A 1 104 ? 1.119 -1.092 10.016 1.00 95.88 104 THR A N 1
ATOM 816 C CA . THR A 1 104 ? 2.232 -1.075 9.060 1.00 95.88 104 THR A CA 1
ATOM 817 C C . THR A 1 104 ? 1.733 -0.873 7.640 1.00 95.88 104 THR A C 1
ATOM 819 O O . THR A 1 104 ? 0.732 -1.472 7.239 1.00 95.88 104 THR A O 1
ATOM 822 N N . VAL A 1 105 ? 2.447 -0.041 6.880 1.00 94.56 105 VAL A N 1
ATOM 823 C CA . VAL A 1 105 ? 2.227 0.107 5.439 1.00 94.56 105 VAL A CA 1
ATOM 824 C C . VAL A 1 105 ? 3.550 0.057 4.701 1.00 94.56 105 VAL A C 1
ATOM 826 O O . VAL A 1 105 ? 4.515 0.686 5.123 1.00 94.56 105 VAL A O 1
ATOM 829 N N . GLU A 1 106 ? 3.585 -0.681 3.605 1.00 94.19 106 GLU A N 1
ATOM 830 C CA . GLU A 1 106 ? 4.748 -0.801 2.737 1.00 94.19 106 GLU A CA 1
ATOM 831 C C . GLU A 1 106 ? 4.362 -0.424 1.309 1.00 94.19 106 GLU A C 1
ATOM 833 O O . GLU A 1 106 ? 3.347 -0.896 0.797 1.00 94.19 106 GLU A O 1
ATOM 838 N N . PHE A 1 107 ? 5.161 0.428 0.677 1.00 91.81 107 PHE A N 1
ATOM 839 C CA . PHE A 1 107 ? 5.060 0.726 -0.748 1.00 91.81 107 PHE A CA 1
ATOM 840 C C . PHE A 1 107 ? 6.280 0.150 -1.442 1.00 91.81 107 PHE A C 1
ATOM 842 O O . PHE A 1 107 ? 7.394 0.465 -1.046 1.00 91.81 107 PHE A O 1
ATOM 849 N N . SER A 1 108 ? 6.057 -0.676 -2.455 1.00 89.31 108 SER A N 1
ATOM 850 C CA . SER A 1 108 ? 7.084 -1.301 -3.281 1.00 89.31 108 SER A CA 1
ATOM 851 C C . SER A 1 108 ? 6.909 -0.769 -4.697 1.00 89.31 108 SER A C 1
ATOM 853 O O . SER A 1 108 ? 5.904 -1.042 -5.356 1.00 89.31 108 SER A O 1
ATOM 855 N N . VAL A 1 109 ? 7.833 0.083 -5.116 1.00 88.12 109 VAL A N 1
ATOM 856 C CA . VAL A 1 109 ? 7.768 0.829 -6.371 1.00 88.12 109 VAL A CA 1
ATOM 857 C C . VAL A 1 109 ? 8.738 0.187 -7.341 1.00 88.12 109 VAL A C 1
ATOM 859 O O . VAL A 1 109 ? 9.945 0.220 -7.118 1.00 88.12 109 VAL A O 1
ATOM 862 N N . LEU A 1 110 ? 8.204 -0.390 -8.407 1.00 85.19 110 LEU A N 1
ATOM 863 C CA . LEU A 1 110 ? 8.957 -1.007 -9.488 1.00 85.19 110 LEU A CA 1
ATOM 864 C C . LEU A 1 110 ? 9.059 0.014 -10.624 1.00 85.19 110 LEU A C 1
ATOM 866 O O . LEU A 1 110 ? 8.040 0.483 -11.131 1.00 85.19 110 LEU A O 1
ATOM 870 N N . GLY A 1 111 ? 10.273 0.399 -10.991 1.00 82.38 111 GLY A N 1
ATOM 871 C CA . GLY A 1 111 ? 10.553 1.454 -11.955 1.00 82.38 111 GLY A CA 1
ATOM 872 C C . GLY A 1 111 ? 11.316 0.940 -13.169 1.00 82.38 111 GLY A C 1
ATOM 873 O O . GLY A 1 111 ? 12.288 0.213 -12.998 1.00 82.38 111 GLY A O 1
ATOM 874 N N . ASP A 1 112 ? 10.922 1.383 -14.361 1.00 81.38 112 ASP A N 1
ATOM 875 C CA . ASP A 1 112 ? 11.752 1.289 -15.570 1.00 81.38 112 ASP A CA 1
ATOM 876 C C . ASP A 1 112 ? 12.047 2.690 -16.101 1.00 81.38 112 ASP A C 1
ATOM 878 O O . ASP A 1 112 ? 11.150 3.552 -16.139 1.00 81.38 112 ASP A O 1
ATOM 882 N N . ASN A 1 113 ? 13.292 2.916 -16.515 1.00 76.00 113 ASN A N 1
ATOM 883 C CA . ASN A 1 113 ? 13.649 4.113 -17.244 1.00 76.00 113 ASN A CA 1
ATOM 884 C C . ASN A 1 113 ? 13.136 4.001 -18.683 1.00 76.00 113 ASN A C 1
ATOM 886 O O . ASN A 1 113 ? 13.233 2.961 -19.326 1.00 76.00 113 ASN A O 1
ATOM 890 N N . VAL A 1 114 ? 12.561 5.079 -19.199 1.00 74.19 114 VAL A N 1
ATOM 891 C CA . VAL A 1 114 ? 12.247 5.174 -20.624 1.00 74.19 114 VAL A CA 1
ATOM 892 C C . VAL A 1 114 ? 13.406 5.923 -21.260 1.00 74.19 114 VAL A C 1
ATOM 894 O O . VAL A 1 114 ? 13.517 7.136 -21.081 1.00 74.19 114 VAL A O 1
ATOM 897 N N . ASP A 1 115 ? 14.293 5.205 -21.946 1.00 63.75 115 ASP A N 1
ATOM 898 C CA . ASP A 1 115 ? 15.381 5.831 -22.692 1.00 63.75 115 ASP A CA 1
ATOM 899 C C . ASP A 1 115 ? 14.795 6.710 -23.806 1.00 63.75 115 ASP A C 1
ATOM 901 O O . ASP A 1 115 ? 14.046 6.243 -24.663 1.00 63.75 115 ASP A O 1
ATOM 905 N N . GLU A 1 116 ? 15.139 8.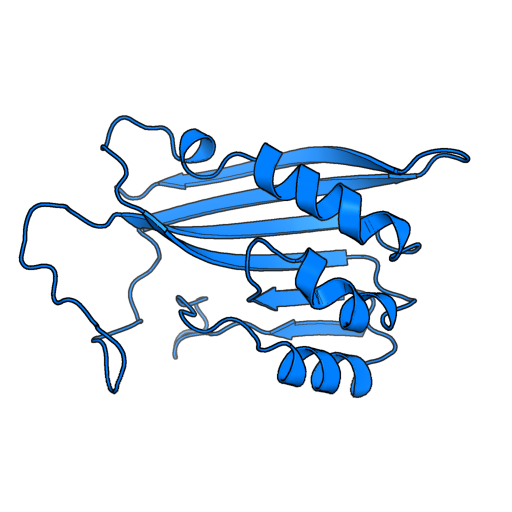001 -23.820 1.00 53.84 116 GLU A N 1
ATOM 906 C CA . GLU A 1 116 ? 14.672 8.957 -24.840 1.00 53.84 116 GLU A CA 1
ATOM 907 C C . GLU A 1 116 ? 15.338 8.751 -26.225 1.00 53.84 116 GLU A C 1
ATOM 909 O O . GLU A 1 116 ? 15.276 9.633 -27.079 1.00 53.84 116 GLU A O 1
ATOM 914 N N . GLY A 1 117 ? 16.000 7.612 -26.469 1.00 47.28 117 GLY A N 1
ATOM 915 C CA . GLY A 1 117 ? 16.997 7.475 -27.539 1.00 47.28 117 GLY A CA 1
ATOM 916 C C . GLY A 1 117 ? 16.796 6.379 -28.586 1.00 47.28 117 GLY A C 1
ATOM 917 O O . GLY A 1 117 ? 17.307 6.537 -29.690 1.00 47.28 117 GLY A O 1
ATOM 918 N N . GLU A 1 118 ? 16.055 5.304 -28.325 1.00 41.00 118 GLU A N 1
ATOM 919 C CA . GLU A 1 118 ? 15.856 4.246 -29.324 1.00 41.00 118 GLU A CA 1
ATOM 920 C C . GLU A 1 118 ? 14.387 3.865 -29.405 1.00 41.00 118 GLU A C 1
ATOM 922 O O . GLU A 1 118 ? 13.827 3.288 -28.480 1.00 41.00 118 GLU A O 1
ATOM 927 N N . GLY A 1 119 ? 13.769 4.241 -30.530 1.00 41.72 119 GLY A N 1
ATOM 928 C CA . GLY A 1 119 ? 12.505 3.695 -31.010 1.00 41.72 119 GLY A CA 1
ATOM 929 C C . GLY A 1 119 ? 11.474 3.450 -29.920 1.00 41.72 119 GLY A C 1
ATOM 930 O O . GLY A 1 119 ? 11.141 2.300 -29.653 1.00 41.72 119 GLY A O 1
ATOM 931 N N . SER A 1 120 ? 10.938 4.517 -29.319 1.00 40.56 120 SER A N 1
ATOM 932 C CA . SER A 1 120 ? 9.719 4.412 -28.528 1.00 40.56 120 SER A CA 1
ATOM 933 C C . SER A 1 120 ? 8.617 3.848 -29.424 1.00 40.56 120 SER A C 1
ATOM 935 O O . SER A 1 120 ? 7.913 4.591 -30.115 1.00 40.56 120 SER A O 1
ATOM 937 N N . SER A 1 121 ? 8.463 2.525 -29.430 1.00 38.94 121 SER A N 1
ATOM 938 C CA . SER A 1 121 ? 7.228 1.876 -29.816 1.00 38.94 121 SER A CA 1
ATOM 939 C C . SER A 1 121 ? 6.195 2.397 -28.826 1.00 38.94 121 SER A C 1
ATOM 941 O O . SER A 1 121 ? 6.070 1.971 -27.677 1.00 38.94 121 SER A O 1
ATOM 943 N N . HIS A 1 122 ? 5.516 3.461 -29.244 1.00 35.03 122 HIS A N 1
ATOM 944 C CA . HIS A 1 122 ? 4.350 3.973 -28.567 1.00 35.03 122 HIS A CA 1
ATOM 945 C C . HIS A 1 122 ? 3.334 2.829 -28.531 1.00 35.03 122 HIS A C 1
ATOM 947 O O . HIS A 1 122 ? 2.585 2.633 -29.483 1.00 35.03 122 HIS A O 1
ATOM 953 N N . CYS A 1 123 ? 3.294 2.063 -27.439 1.00 33.84 123 CYS A N 1
ATOM 954 C CA . CYS A 1 123 ? 2.153 1.207 -27.141 1.00 33.84 123 CYS A CA 1
ATOM 955 C C . CYS A 1 123 ? 0.978 2.132 -26.770 1.00 33.84 123 CYS A C 1
ATOM 957 O O . CYS A 1 123 ? 0.662 2.350 -25.600 1.00 33.84 123 CYS A O 1
ATOM 959 N N . ALA A 1 124 ? 0.349 2.723 -27.785 1.00 31.81 124 ALA A N 1
ATOM 960 C CA . ALA A 1 124 ? -0.987 3.283 -27.699 1.00 31.81 124 ALA A CA 1
ATOM 961 C C . ALA A 1 124 ? -1.969 2.100 -27.715 1.00 31.81 124 ALA A C 1
ATOM 963 O O . ALA A 1 124 ? -2.324 1.610 -28.774 1.00 31.81 124 ALA A O 1
ATOM 964 N N . CYS A 1 125 ? -2.312 1.600 -26.525 1.00 37.16 125 CYS A N 1
ATOM 965 C CA . CYS A 1 125 ? -3.389 0.654 -26.203 1.00 37.16 125 CYS A CA 1
ATOM 966 C C . CYS A 1 125 ? -3.905 -0.287 -27.319 1.00 37.16 125 CYS A C 1
ATOM 968 O O . CYS A 1 125 ? -4.708 0.128 -28.151 1.00 37.16 125 CYS A O 1
ATOM 970 N N . GLY A 1 126 ? -3.643 -1.593 -27.182 1.00 29.59 126 GLY A N 1
ATOM 971 C CA . GLY A 1 126 ? -4.510 -2.638 -27.743 1.00 29.59 126 GLY A CA 1
ATOM 972 C C . GLY A 1 126 ? -3.763 -3.845 -28.301 1.00 29.59 126 GLY A C 1
ATOM 973 O O . GLY A 1 126 ? -3.512 -3.894 -29.495 1.00 29.59 126 GLY A O 1
ATOM 974 N N . GLY A 1 127 ? -3.491 -4.836 -27.450 1.00 34.88 127 GLY A N 1
ATOM 975 C CA . GLY A 1 127 ? -2.935 -6.129 -27.863 1.00 34.88 127 GLY A CA 1
ATOM 976 C C . GLY A 1 127 ? -1.409 -6.161 -27.837 1.00 34.88 127 GLY A C 1
ATOM 977 O O . GLY A 1 127 ? -0.756 -5.423 -28.559 1.00 34.88 127 GLY A O 1
ATOM 978 N N . ASP A 1 128 ? -0.881 -7.020 -26.967 1.00 42.97 128 ASP A N 1
ATOM 979 C CA . ASP A 1 128 ? 0.467 -7.594 -27.013 1.00 42.97 128 ASP A CA 1
ATOM 980 C C . ASP A 1 128 ? 1.645 -6.603 -27.090 1.00 42.97 128 ASP A C 1
ATOM 982 O O . ASP A 1 128 ? 2.294 -6.451 -28.119 1.00 42.97 128 ASP A O 1
ATOM 986 N N . CYS A 1 129 ? 1.981 -5.974 -25.955 1.00 39.97 129 CYS A N 1
ATOM 987 C CA . CYS A 1 129 ? 3.320 -5.399 -25.778 1.00 39.97 129 CYS A CA 1
ATOM 988 C C . CYS A 1 129 ? 4.280 -6.511 -25.305 1.00 39.97 129 CYS A C 1
ATOM 990 O O . CYS A 1 129 ? 3.976 -7.258 -24.373 1.00 39.97 129 CYS A O 1
ATOM 992 N N . GLU A 1 130 ? 5.416 -6.613 -25.992 1.00 42.06 130 GLU A N 1
ATOM 993 C CA . GLU A 1 130 ? 6.426 -7.671 -25.926 1.00 42.06 130 GLU A CA 1
ATOM 994 C C . GLU A 1 130 ? 7.014 -7.917 -24.515 1.00 42.06 130 GLU A C 1
ATOM 996 O O . GLU A 1 130 ? 7.279 -6.987 -23.755 1.00 42.06 130 GLU A O 1
ATOM 1001 N N . GLN A 1 131 ? 7.185 -9.209 -24.196 1.00 46.12 131 GLN A N 1
ATOM 1002 C CA . GLN A 1 131 ? 7.921 -9.847 -23.084 1.00 46.12 131 GLN A CA 1
ATOM 1003 C C . GLN A 1 131 ? 8.050 -9.075 -21.753 1.00 46.12 131 GLN A C 1
ATOM 1005 O O . GLN A 1 131 ? 9.056 -8.439 -21.440 1.00 46.12 131 GLN A O 1
ATOM 1010 N N . MET A 1 132 ? 7.044 -9.276 -20.895 1.00 51.12 132 MET A N 1
ATOM 1011 C CA . MET A 1 132 ? 6.969 -8.824 -19.496 1.00 51.12 132 MET A CA 1
ATOM 1012 C C . MET A 1 132 ? 7.777 -9.693 -18.501 1.00 51.12 132 MET A C 1
ATOM 1014 O O . MET A 1 132 ? 7.429 -9.751 -17.323 1.00 51.12 132 MET A O 1
ATOM 1018 N N . ASP A 1 133 ? 8.848 -10.353 -18.953 1.00 53.75 133 ASP A N 1
ATOM 1019 C CA . ASP A 1 133 ? 9.654 -11.282 -18.134 1.00 53.75 133 ASP A CA 1
ATOM 1020 C C . ASP A 1 133 ? 10.964 -10.661 -17.616 1.00 53.75 133 ASP A C 1
ATOM 1022 O O . ASP A 1 133 ? 11.780 -11.329 -16.984 1.00 53.75 133 ASP A O 1
ATOM 1026 N N . SER A 1 134 ? 11.201 -9.375 -17.883 1.00 59.72 134 SER A N 1
ATOM 1027 C CA . SER A 1 134 ? 12.394 -8.678 -17.397 1.00 59.72 134 SER A CA 1
ATOM 1028 C C . SER A 1 134 ? 12.162 -8.071 -16.005 1.00 59.72 134 SER A C 1
ATOM 1030 O O . SER A 1 134 ? 11.108 -7.466 -15.766 1.00 59.72 134 SER A O 1
ATOM 1032 N N . PRO A 1 135 ? 13.131 -8.183 -15.073 1.00 62.91 135 PRO A N 1
ATOM 1033 C CA . PRO A 1 135 ? 13.054 -7.512 -13.779 1.00 62.91 135 PRO A CA 1
ATOM 1034 C C . PRO A 1 135 ? 13.005 -5.983 -13.958 1.00 62.91 135 PRO A C 1
ATOM 1036 O O . PRO A 1 135 ? 13.420 -5.464 -15.000 1.00 62.91 135 PRO A O 1
ATOM 1039 N N . PRO A 1 136 ? 12.454 -5.236 -12.987 1.00 73.94 136 PRO A N 1
ATOM 1040 C CA . PRO A 1 136 ? 12.492 -3.778 -13.025 1.00 73.94 136 PRO A CA 1
ATOM 1041 C C . PRO A 1 136 ? 13.929 -3.272 -12.909 1.00 73.94 136 PRO A C 1
ATOM 1043 O O . PRO A 1 136 ? 14.724 -3.820 -12.145 1.00 73.94 136 PRO A O 1
ATOM 1046 N N . GLU A 1 137 ? 14.246 -2.204 -13.636 1.00 80.25 137 GLU A N 1
ATOM 1047 C CA . GLU A 1 137 ? 15.566 -1.562 -13.555 1.00 80.25 137 GLU A CA 1
ATOM 1048 C C . GLU A 1 137 ? 15.801 -0.915 -12.191 1.00 80.25 137 GLU A C 1
ATOM 1050 O O . GLU A 1 137 ? 16.922 -0.854 -11.696 1.00 80.25 137 GLU A O 1
ATOM 1055 N N . MET A 1 138 ? 14.734 -0.426 -11.566 1.00 82.44 138 MET A N 1
ATOM 1056 C CA . MET A 1 138 ? 14.774 0.237 -10.273 1.00 82.44 138 MET A CA 1
ATOM 1057 C C . MET A 1 138 ? 13.707 -0.355 -9.361 1.00 82.44 138 MET A C 1
ATOM 1059 O O . MET A 1 138 ? 12.569 -0.575 -9.766 1.00 82.44 138 MET A O 1
ATOM 1063 N N . THR A 1 139 ? 14.040 -0.570 -8.097 1.00 83.81 139 THR A N 1
ATOM 1064 C CA . THR A 1 139 ? 13.064 -0.899 -7.056 1.00 83.81 139 THR A CA 1
ATOM 1065 C C . THR A 1 139 ? 13.281 -0.001 -5.855 1.00 83.81 139 THR A C 1
ATOM 1067 O O . THR A 1 139 ? 14.415 0.186 -5.411 1.00 83.81 139 THR A O 1
ATOM 1070 N N . VAL A 1 140 ? 12.193 0.541 -5.313 1.00 88.88 140 VAL A N 1
ATOM 1071 C CA . VAL A 1 140 ? 12.218 1.249 -4.034 1.00 88.88 140 VAL A CA 1
ATOM 1072 C C . VAL A 1 140 ? 11.134 0.728 -3.116 1.00 88.88 140 VAL A C 1
ATOM 1074 O O . VAL A 1 140 ? 9.950 0.822 -3.436 1.00 88.88 140 VAL A O 1
ATOM 1077 N N . ASP A 1 141 ? 11.536 0.254 -1.944 1.00 90.56 141 ASP A N 1
ATOM 1078 C CA . ASP A 1 141 ? 10.621 -0.146 -0.887 1.00 90.56 141 ASP A CA 1
ATOM 1079 C C . ASP A 1 141 ? 10.636 0.885 0.242 1.00 90.56 141 ASP A C 1
ATOM 1081 O O . ASP A 1 141 ? 11.672 1.160 0.848 1.00 90.56 141 ASP A O 1
ATOM 1085 N N . TYR A 1 142 ? 9.468 1.433 0.559 1.00 94.12 142 TYR A N 1
ATOM 1086 C CA . TYR A 1 142 ? 9.246 2.323 1.692 1.00 94.12 142 TYR A CA 1
ATOM 1087 C C . TYR A 1 142 ? 8.404 1.628 2.747 1.00 94.12 142 TYR A C 1
ATOM 1089 O O . TYR A 1 142 ? 7.245 1.291 2.491 1.00 94.12 142 TYR A O 1
ATOM 1097 N N . ARG A 1 143 ? 8.936 1.488 3.964 1.00 95.31 143 ARG A N 1
ATOM 1098 C CA . ARG A 1 143 ? 8.208 0.873 5.078 1.00 95.31 143 ARG A CA 1
ATOM 1099 C C . ARG A 1 143 ? 7.846 1.895 6.143 1.00 95.31 143 ARG A C 1
ATOM 1101 O O . ARG A 1 143 ? 8.711 2.453 6.815 1.00 95.31 143 ARG A O 1
ATOM 1108 N N . PHE A 1 144 ? 6.553 2.075 6.364 1.00 95.31 144 PHE A N 1
ATOM 1109 C CA . PHE A 1 144 ? 5.995 2.994 7.344 1.00 95.31 144 PHE A CA 1
ATOM 1110 C C . PHE A 1 144 ? 5.394 2.242 8.533 1.00 95.31 144 PHE A C 1
ATOM 1112 O O . PHE A 1 144 ? 4.634 1.282 8.379 1.00 95.31 144 PHE A O 1
ATOM 1119 N N . SER A 1 145 ? 5.680 2.724 9.740 1.00 95.06 145 SER A N 1
ATOM 1120 C CA . SER A 1 145 ? 4.870 2.430 10.922 1.00 95.06 145 SER A CA 1
ATOM 1121 C C . SER A 1 145 ? 3.779 3.478 11.068 1.00 95.06 145 SER A C 1
ATOM 1123 O O . SER A 1 145 ? 4.048 4.676 10.966 1.00 95.06 145 SER A O 1
ATOM 1125 N N . VAL A 1 146 ? 2.567 3.027 11.365 1.00 94.00 146 VAL A N 1
ATOM 1126 C CA . VAL A 1 146 ? 1.446 3.894 11.712 1.00 94.00 146 VAL A CA 1
ATOM 1127 C C . VAL A 1 146 ? 1.429 4.063 13.224 1.00 94.00 146 VAL A C 1
ATOM 1129 O O . VAL A 1 146 ? 1.286 3.091 13.965 1.00 94.00 146 VAL A O 1
ATOM 1132 N N . VAL A 1 147 ? 1.590 5.299 13.682 1.00 92.56 147 VAL A N 1
ATOM 1133 C CA . VAL A 1 147 ? 1.531 5.653 15.099 1.00 92.56 147 VAL A CA 1
ATOM 1134 C C . VAL A 1 147 ? 0.210 6.364 15.343 1.00 92.56 147 VAL A C 1
ATOM 1136 O O . VAL A 1 147 ? -0.163 7.288 14.620 1.00 92.56 147 VAL A O 1
ATOM 1139 N N . ARG A 1 148 ? -0.531 5.893 16.343 1.00 91.25 148 ARG A N 1
ATOM 1140 C CA . ARG A 1 148 ? -1.832 6.450 16.716 1.00 91.25 148 ARG A CA 1
ATOM 1141 C C . ARG A 1 148 ? -1.740 7.002 18.122 1.00 91.25 148 ARG A C 1
ATOM 1143 O O . ARG A 1 148 ? -1.372 6.275 19.041 1.00 91.25 148 ARG A O 1
ATOM 1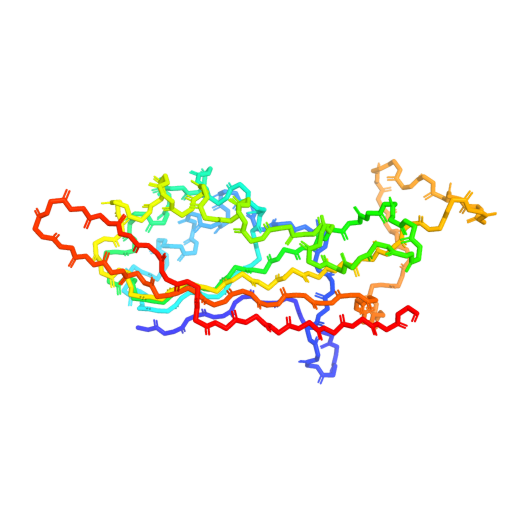150 N N . THR A 1 149 ? -2.073 8.271 18.275 1.00 86.88 149 THR A N 1
ATOM 1151 C CA . THR A 1 149 ? -2.303 8.899 19.575 1.00 86.88 149 THR A CA 1
ATOM 1152 C C . THR A 1 149 ? -3.803 9.116 19.760 1.00 86.88 149 THR A C 1
ATOM 1154 O O . THR A 1 149 ? -4.605 8.812 18.875 1.00 86.88 149 THR A O 1
ATOM 1157 N N . SER A 1 150 ? -4.208 9.634 20.919 1.00 80.12 150 SER A N 1
ATOM 1158 C CA . SER A 1 150 ? -5.610 9.966 21.194 1.00 80.12 150 SER A CA 1
ATOM 1159 C C . SER A 1 150 ? -6.185 11.032 20.251 1.00 80.12 150 SER A C 1
ATOM 1161 O O . SER A 1 150 ? -7.402 11.111 20.115 1.00 80.12 150 SER A O 1
ATOM 1163 N N . SER A 1 151 ? -5.338 11.834 19.599 1.00 82.44 151 SER A N 1
ATOM 1164 C CA . SER A 1 151 ? -5.754 12.967 18.765 1.00 82.44 151 SER A CA 1
ATOM 1165 C C . SER A 1 151 ? -5.236 12.925 17.328 1.00 82.44 151 SER A C 1
ATOM 1167 O O . SER A 1 151 ? -5.718 13.696 16.501 1.00 82.44 151 SER A O 1
ATOM 1169 N N . GLU A 1 152 ? -4.265 12.067 17.003 1.00 87.94 152 GLU A N 1
ATOM 1170 C CA . GLU A 1 152 ? -3.591 12.117 15.706 1.00 87.94 152 GLU A CA 1
ATOM 1171 C C . GLU A 1 152 ? -3.151 10.740 15.192 1.00 87.94 152 GLU A C 1
ATOM 1173 O O . GLU A 1 152 ? -2.864 9.804 15.943 1.00 87.94 152 GLU A O 1
ATOM 1178 N N . VAL A 1 153 ? -3.074 10.638 13.865 1.00 90.94 153 VAL A N 1
ATOM 1179 C CA . VAL A 1 153 ? -2.418 9.544 13.155 1.00 90.94 153 VAL A CA 1
ATOM 1180 C C . VAL A 1 153 ? -1.173 10.089 12.472 1.00 90.94 153 VAL A C 1
ATOM 1182 O O . VAL A 1 153 ? -1.279 10.909 11.560 1.00 90.94 153 VAL A O 1
ATOM 1185 N N . SER A 1 154 ? -0.008 9.588 12.864 1.00 91.00 154 SER A N 1
ATOM 1186 C CA . SER A 1 154 ? 1.274 9.932 12.256 1.00 91.00 154 SER A CA 1
ATOM 1187 C C . SER A 1 154 ? 1.943 8.708 11.628 1.00 91.00 154 SER A C 1
ATOM 1189 O O . SER A 1 154 ? 1.584 7.556 11.891 1.00 91.00 154 SER A O 1
ATOM 1191 N N . PHE A 1 155 ? 2.905 8.965 10.743 1.00 92.25 155 PHE A N 1
ATOM 1192 C CA . PHE A 1 155 ? 3.618 7.933 9.995 1.00 92.25 155 PHE A CA 1
ATOM 1193 C C . PHE A 1 155 ? 5.108 8.113 10.198 1.00 92.25 155 PHE A C 1
ATOM 1195 O O . PHE A 1 155 ? 5.642 9.199 9.981 1.00 92.25 155 PHE A O 1
ATOM 1202 N N . VAL A 1 156 ? 5.771 7.035 10.594 1.00 93.38 156 VAL A N 1
ATOM 1203 C CA . VAL A 1 156 ? 7.221 7.003 10.760 1.00 93.38 156 VAL A CA 1
ATOM 1204 C C . VAL A 1 156 ? 7.782 6.115 9.666 1.00 93.38 156 VAL A C 1
ATOM 1206 O O . VAL A 1 156 ? 7.519 4.911 9.664 1.00 93.38 156 VAL A O 1
ATOM 1209 N N . LEU A 1 157 ? 8.538 6.702 8.739 1.00 94.06 157 LEU A N 1
ATOM 1210 C CA . LEU A 1 157 ? 9.338 5.939 7.786 1.00 94.06 157 LEU A CA 1
ATOM 1211 C C . LEU A 1 157 ? 10.423 5.201 8.575 1.00 94.06 157 LEU A C 1
ATOM 1213 O O . LEU A 1 157 ? 11.243 5.825 9.245 1.00 94.06 157 LEU A O 1
ATOM 1217 N N . ARG A 1 158 ? 10.361 3.872 8.570 1.00 94.00 158 ARG A N 1
ATOM 1218 C CA . ARG A 1 158 ? 11.281 3.004 9.312 1.00 94.00 158 ARG A CA 1
ATOM 1219 C C . ARG A 1 158 ? 12.473 2.601 8.480 1.00 94.00 158 ARG A C 1
ATOM 1221 O O . ARG A 1 158 ? 13.567 2.505 9.018 1.00 94.00 158 ARG A O 1
ATOM 1228 N N . ASP A 1 159 ? 12.217 2.324 7.212 1.00 90.19 159 ASP A N 1
ATOM 1229 C CA . ASP A 1 159 ? 13.203 1.757 6.317 1.00 90.19 159 ASP A CA 1
ATOM 1230 C C . ASP A 1 159 ? 12.944 2.217 4.886 1.00 90.19 159 ASP A C 1
ATOM 1232 O O . ASP A 1 159 ? 11.804 2.511 4.500 1.00 90.19 159 ASP A O 1
ATOM 1236 N N . THR A 1 160 ? 14.021 2.315 4.122 1.00 91.50 160 THR A N 1
ATOM 1237 C CA . THR A 1 160 ? 14.005 2.588 2.691 1.00 91.50 160 THR A CA 1
ATOM 1238 C C . THR A 1 160 ? 15.045 1.702 2.042 1.00 91.50 160 THR A C 1
ATOM 1240 O O . THR A 1 160 ? 16.240 1.877 2.268 1.00 91.50 160 THR A O 1
ATOM 1243 N N . HIS A 1 161 ? 14.581 0.777 1.216 1.00 88.94 161 HIS A N 1
ATOM 1244 C CA . HIS A 1 161 ? 15.445 -0.101 0.449 1.00 88.94 161 HIS A CA 1
ATOM 1245 C C . HIS A 1 161 ? 15.412 0.327 -1.014 1.00 88.94 161 HIS A C 1
ATOM 1247 O O . HIS A 1 161 ? 14.338 0.543 -1.570 1.00 88.94 161 HIS A O 1
ATOM 1253 N N . VAL A 1 162 ? 16.585 0.495 -1.620 1.00 85.88 162 VAL A N 1
ATOM 1254 C CA . VAL A 1 162 ? 16.728 0.942 -3.008 1.00 85.88 162 VAL A CA 1
ATOM 1255 C C . VAL A 1 162 ? 17.618 -0.047 -3.740 1.00 85.88 162 VAL A C 1
ATOM 1257 O O . VAL A 1 162 ? 18.749 -0.291 -3.324 1.00 85.88 162 VAL A O 1
ATOM 1260 N N . CYS A 1 163 ? 17.116 -0.570 -4.850 1.00 81.19 163 CYS A N 1
ATOM 1261 C CA . CYS A 1 163 ? 17.904 -1.284 -5.841 1.00 81.19 163 CYS A CA 1
ATOM 1262 C C . CYS A 1 163 ? 17.856 -0.490 -7.142 1.00 81.19 163 CYS A C 1
ATOM 1264 O O . CYS A 1 163 ? 16.773 -0.171 -7.625 1.00 81.19 163 CYS A O 1
ATOM 1266 N N . ASP A 1 164 ? 19.020 -0.165 -7.689 1.00 78.81 164 ASP A N 1
ATOM 1267 C CA . ASP A 1 164 ? 19.161 0.508 -8.978 1.00 78.81 164 ASP A CA 1
ATOM 1268 C C . ASP A 1 164 ? 20.115 -0.332 -9.824 1.00 78.81 164 ASP A C 1
ATOM 1270 O O . ASP A 1 164 ? 21.266 -0.535 -9.435 1.00 78.81 164 ASP A O 1
ATOM 1274 N N . ALA A 1 165 ? 19.602 -0.894 -10.912 1.00 69.88 165 ALA A N 1
ATOM 1275 C CA . ALA A 1 165 ? 20.329 -1.753 -11.838 1.00 69.88 165 ALA A CA 1
ATOM 1276 C C . ALA A 1 165 ? 20.733 -1.020 -13.134 1.00 69.88 165 ALA A C 1
ATOM 1278 O O . ALA A 1 165 ? 21.184 -1.682 -14.070 1.00 69.88 165 ALA A O 1
ATOM 1279 N N . ARG A 1 166 ? 20.548 0.310 -13.197 1.00 63.47 166 ARG A N 1
ATOM 1280 C CA . ARG A 1 166 ? 20.931 1.175 -14.331 1.00 63.47 166 ARG A CA 1
ATOM 1281 C C . ARG A 1 166 ? 22.442 1.377 -14.482 1.00 63.47 166 ARG A C 1
ATOM 1283 O O . ARG A 1 166 ? 23.182 1.222 -13.484 1.00 63.47 166 ARG A O 1
#

Sequence (166 aa):
TKLTVRAVDATGQVVKMTNELSSSSLARLVSAFPNLTHLDVCLSRRISNYRKSLIRLTHLQSLRVQEYRKTSAGRWNPVTAIFPAAEYTNELRRLAPSLSQLTTVEFSVLGDNVDEGEGSSHCACGGDCEQMDSPPEMTVDYRFSVVRTSSEVSFVLRDTHVCDAR

Secondary structure (DSSP, 8-state):
-EEE---B-TTS-B---SS---HHHHHHHHHH-TT-SEEEEE--S-GGGGHHHHTT-TT--EEEEEEEEEE---TTS-HHHHS-HHHHHHHHHHHGGG-TT--EEEEEEEEEE--TTS------SSS--S-TTSPPSEEEEEEEEEEE-SS-EEEEEEEEEEEE--